Protein AF-A0A820GKC7-F1 (afdb_monomer)

Secondary structure (DSSP, 8-state):
--HHHHHHHHHHHHHHHH-TT--HHHHHHHHHHHHHHHH-TT--HHHHHTTS-HHHHHHHHHHHHHHHHHHHHHH----TT-S-----

Nearest PDB structures (foldseek):
  6c48-assembly1_A  TM=3.109E-01  e=8.220E+00  Homo sapiens
  8x2q-assembly1_A  TM=3.654E-01  e=9.938E+00  Homo sapiens

Radius of gyration: 13.83 Å; Cα contacts (8 Å, |Δi|>4): 49; chains: 1; bounding box: 28×32×38 Å

Foldseek 3Di:
DDPVLVVLLVLLVVVVVVDPPDDPVQVVLNVVLVVCSVVDPDDDPVNSLVSGPPVSSVVSVVVVVVVLVVVCVVPVDPPPVPDPPPDD

Solvent-accessible surface area (backbone atoms only — not comparable to full-atom values): 5288 Å² total; per-residue (Å²): 103,50,71,67,53,52,53,50,51,53,51,52,52,50,48,61,74,73,45,86,81,65,49,74,66,50,54,49,26,51,50,50,35,52,53,50,52,73,71,35,64,81,64,54,64,70,68,47,52,68,54,38,49,72,71,58,46,50,52,52,50,51,52,50,48,51,53,50,52,51,49,25,70,76,67,71,51,81,64,86,85,68,70,79,91,79,84,132

Structure (mmCIF, N/CA/C/O backbone):
data_AF-A0A820GKC7-F1
#
_entry.id   AF-A0A820GKC7-F1
#
loop_
_atom_site.group_PDB
_atom_site.id
_atom_site.type_symbol
_atom_site.label_atom_id
_atom_site.label_alt_id
_atom_site.label_comp_id
_atom_site.label_asym_id
_atom_site.label_entity_id
_atom_site.label_seq_id
_atom_site.pdbx_PDB_ins_code
_atom_site.Cartn_x
_atom_site.Cartn_y
_atom_site.Cartn_z
_atom_site.occupancy
_atom_site.B_iso_or_equiv
_atom_site.auth_seq_id
_atom_site.auth_comp_id
_atom_site.auth_asym_id
_atom_site.auth_atom_id
_atom_site.pdbx_PDB_model_num
ATOM 1 N N . MET A 1 1 ? 8.762 -12.645 6.109 1.00 73.06 1 MET A N 1
ATOM 2 C CA . MET A 1 1 ? 7.977 -11.424 5.850 1.00 73.06 1 MET A CA 1
ATOM 3 C C . MET A 1 1 ? 7.418 -10.930 7.173 1.00 73.06 1 MET A C 1
ATOM 5 O O . MET A 1 1 ? 6.914 -11.754 7.930 1.00 73.06 1 MET A O 1
ATOM 9 N N . SER A 1 2 ? 7.579 -9.645 7.488 1.00 81.81 2 SER A N 1
ATOM 10 C CA . SER A 1 2 ? 7.075 -9.053 8.734 1.00 81.81 2 SER A CA 1
ATOM 11 C C . SER A 1 2 ? 5.584 -8.697 8.639 1.00 81.81 2 SER A C 1
ATOM 13 O O . SER A 1 2 ? 5.027 -8.595 7.545 1.00 81.81 2 SER A O 1
ATOM 15 N N . ILE A 1 3 ? 4.931 -8.488 9.790 1.00 81.62 3 ILE A N 1
ATOM 16 C CA . ILE A 1 3 ? 3.531 -8.023 9.854 1.00 81.62 3 ILE A CA 1
ATOM 17 C C . ILE A 1 3 ? 3.380 -6.666 9.153 1.00 81.62 3 ILE A C 1
ATOM 19 O O . ILE A 1 3 ? 2.426 -6.464 8.409 1.00 81.62 3 ILE A O 1
ATOM 23 N N . GLU A 1 4 ? 4.349 -5.767 9.332 1.00 80.00 4 GLU A N 1
ATOM 24 C CA . GLU A 1 4 ? 4.355 -4.442 8.700 1.00 80.00 4 GLU A CA 1
ATOM 25 C C . GLU A 1 4 ? 4.404 -4.533 7.170 1.00 80.00 4 GLU A C 1
ATOM 27 O O . GLU A 1 4 ? 3.659 -3.840 6.482 1.00 80.00 4 GLU A O 1
ATOM 32 N N . GLN A 1 5 ? 5.242 -5.424 6.627 1.00 80.12 5 GLN A N 1
ATOM 33 C CA . GLN A 1 5 ? 5.328 -5.660 5.183 1.00 80.12 5 GLN A CA 1
ATOM 34 C C . GLN A 1 5 ? 4.012 -6.219 4.627 1.00 80.12 5 GLN A C 1
ATOM 36 O O . GLN A 1 5 ? 3.547 -5.759 3.587 1.00 80.12 5 GLN A O 1
ATOM 41 N N . ASN A 1 6 ? 3.395 -7.172 5.333 1.00 84.62 6 ASN A N 1
ATOM 42 C CA . ASN A 1 6 ? 2.090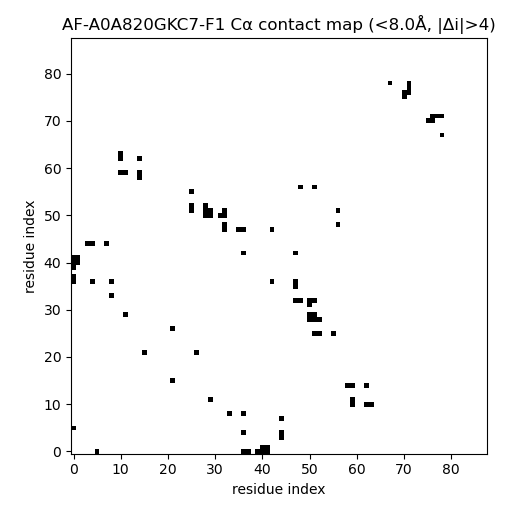 -7.724 4.960 1.00 84.62 6 ASN A CA 1
ATOM 43 C C . ASN A 1 6 ? 0.995 -6.650 4.947 1.00 84.62 6 ASN A C 1
ATOM 45 O O . ASN A 1 6 ? 0.210 -6.579 4.004 1.00 84.62 6 ASN A O 1
ATOM 49 N N . LEU A 1 7 ? 0.951 -5.799 5.976 1.00 82.94 7 LEU A N 1
ATOM 50 C CA . LEU A 1 7 ? -0.017 -4.707 6.051 1.00 82.94 7 LEU A CA 1
ATOM 51 C C . LEU A 1 7 ? 0.168 -3.723 4.892 1.00 82.94 7 LEU A C 1
ATOM 53 O O . LEU A 1 7 ? -0.805 -3.345 4.2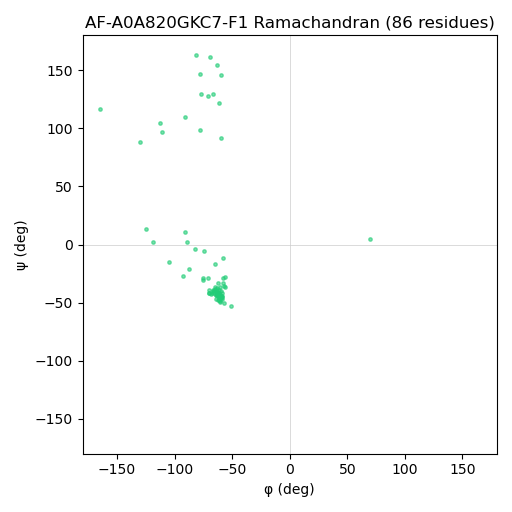45 1.00 82.94 7 LEU A O 1
ATOM 57 N N . LEU A 1 8 ? 1.415 -3.352 4.598 1.00 83.12 8 LEU A N 1
ATOM 58 C CA . LEU A 1 8 ? 1.728 -2.432 3.512 1.00 83.12 8 LEU A CA 1
ATOM 59 C C . LEU A 1 8 ? 1.340 -3.003 2.137 1.00 83.12 8 LEU A C 1
ATOM 61 O O . LEU A 1 8 ? 0.764 -2.284 1.324 1.00 83.12 8 LEU A O 1
ATOM 65 N N . ILE A 1 9 ? 1.606 -4.290 1.887 1.00 86.12 9 ILE A N 1
ATOM 66 C CA . ILE A 1 9 ? 1.176 -4.968 0.653 1.00 86.12 9 ILE A CA 1
ATOM 67 C C . ILE A 1 9 ? -0.350 -4.914 0.515 1.00 86.12 9 ILE A C 1
ATOM 69 O O . ILE A 1 9 ? -0.839 -4.510 -0.537 1.00 86.12 9 ILE A O 1
ATOM 73 N N . ASN A 1 10 ? -1.090 -5.234 1.581 1.00 86.75 10 ASN A N 1
ATOM 74 C CA . ASN A 1 10 ? -2.554 -5.204 1.566 1.00 86.75 10 ASN A CA 1
ATOM 75 C C . ASN A 1 10 ? -3.114 -3.802 1.280 1.00 86.75 10 ASN A C 1
ATOM 77 O O . ASN A 1 10 ? -4.094 -3.671 0.552 1.00 86.75 10 ASN A O 1
ATOM 81 N N . ILE A 1 11 ? -2.495 -2.752 1.827 1.00 83.88 11 ILE A N 1
ATOM 82 C CA . ILE A 1 11 ? -2.888 -1.362 1.558 1.00 83.88 11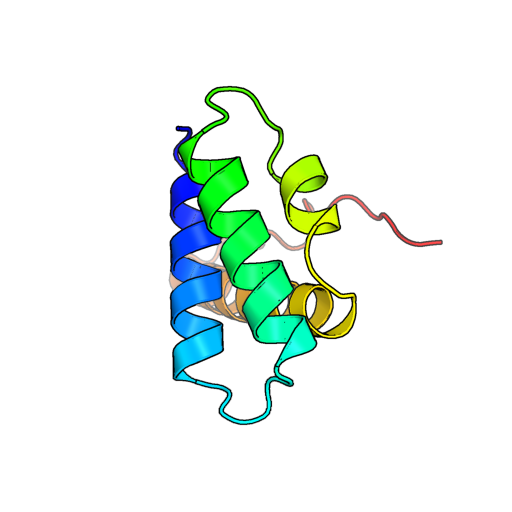 ILE A CA 1
ATOM 83 C C . ILE A 1 11 ? -2.673 -1.016 0.086 1.00 83.88 11 ILE A C 1
ATOM 85 O O . ILE A 1 11 ? -3.567 -0.477 -0.559 1.00 83.88 11 ILE A O 1
ATOM 89 N N . ILE A 1 12 ? -1.511 -1.365 -0.466 1.00 85.69 12 ILE A N 1
ATOM 90 C CA . ILE A 1 12 ? -1.205 -1.112 -1.878 1.00 85.69 12 ILE A CA 1
ATOM 91 C C . ILE A 1 12 ? -2.162 -1.888 -2.790 1.00 85.69 12 ILE A C 1
ATOM 93 O O . ILE A 1 12 ? -2.603 -1.348 -3.799 1.00 85.69 12 ILE A O 1
ATOM 97 N N . ASP A 1 13 ? -2.519 -3.125 -2.437 1.00 87.50 13 ASP A N 1
ATOM 98 C CA . ASP A 1 13 ? -3.537 -3.895 -3.158 1.00 87.50 13 ASP A CA 1
ATOM 99 C C . ASP A 1 13 ? -4.895 -3.191 -3.172 1.00 87.50 13 ASP A C 1
ATOM 101 O O . ASP A 1 13 ? -5.512 -3.082 -4.230 1.00 87.50 13 ASP A O 1
ATOM 105 N N . GLN A 1 14 ? -5.344 -2.664 -2.031 1.00 82.19 14 GLN A N 1
ATOM 106 C CA . GLN A 1 14 ? -6.595 -1.906 -1.960 1.00 82.19 14 GLN A CA 1
ATOM 107 C C . GLN A 1 14 ? -6.539 -0.626 -2.792 1.00 82.19 14 GLN A C 1
ATOM 109 O O . GLN A 1 14 ? -7.476 -0.346 -3.531 1.00 82.19 14 GLN A O 1
ATOM 114 N N . ILE A 1 15 ? -5.434 0.115 -2.732 1.00 80.94 15 ILE A N 1
ATOM 115 C CA . ILE A 1 15 ? -5.257 1.343 -3.511 1.00 80.94 15 ILE A CA 1
ATOM 116 C C . ILE A 1 15 ? -5.334 1.053 -5.015 1.00 80.94 15 ILE A C 1
ATOM 118 O O . ILE A 1 15 ? -6.045 1.748 -5.730 1.00 80.94 15 ILE A O 1
ATOM 122 N N . VAL A 1 16 ? -4.670 -0.004 -5.496 1.00 83.19 16 VAL A N 1
ATOM 123 C CA . VAL A 1 16 ? -4.727 -0.409 -6.915 1.00 83.19 16 VAL A CA 1
ATOM 124 C C . VAL A 1 16 ? -6.137 -0.791 -7.358 1.00 83.19 16 VAL A C 1
ATOM 126 O O . VAL A 1 16 ? -6.486 -0.579 -8.514 1.00 83.19 16 VAL A O 1
ATOM 129 N N . LEU A 1 17 ? -6.945 -1.364 -6.464 1.00 82.31 17 LEU A N 1
ATOM 130 C CA . LEU A 1 17 ? -8.339 -1.694 -6.764 1.00 82.31 17 LEU A CA 1
ATOM 131 C C . LEU A 1 17 ? -9.252 -0.462 -6.779 1.00 82.31 17 LEU A C 1
ATOM 133 O O . LEU A 1 17 ? -10.273 -0.486 -7.459 1.00 82.31 17 LEU A O 1
ATOM 137 N N . LEU A 1 18 ? -8.918 0.573 -6.006 1.00 76.38 18 LEU A N 1
ATOM 138 C CA . LEU A 1 18 ? -9.745 1.768 -5.835 1.00 76.38 18 LEU A CA 1
ATOM 139 C C . LEU A 1 18 ? -9.393 2.893 -6.815 1.00 76.38 18 LEU A C 1
ATOM 141 O O . LEU A 1 18 ? -10.266 3.699 -7.130 1.00 76.38 18 LEU A O 1
ATOM 145 N N . ASP A 1 19 ? -8.151 2.956 -7.299 1.00 74.44 19 ASP A N 1
ATOM 146 C CA . ASP A 1 19 ? -7.705 3.976 -8.247 1.00 74.44 19 ASP A CA 1
ATOM 147 C C . ASP A 1 19 ? -7.379 3.373 -9.620 1.00 74.44 19 ASP A C 1
ATOM 149 O O . ASP A 1 19 ? -6.335 2.759 -9.842 1.00 74.44 19 ASP A O 1
ATOM 153 N N . GLU A 1 20 ? -8.283 3.586 -10.576 1.00 70.38 20 GLU A N 1
ATOM 154 C CA . GLU A 1 20 ? -8.124 3.142 -11.965 1.00 70.38 20 GLU A CA 1
ATOM 155 C C . GLU A 1 20 ? -7.121 3.999 -12.766 1.00 70.38 20 GLU A C 1
ATOM 157 O O . GLU A 1 20 ? -6.808 3.670 -13.911 1.00 70.38 20 GLU A O 1
ATOM 162 N N . ASN A 1 21 ? -6.588 5.089 -12.197 1.00 79.75 21 ASN A N 1
ATOM 163 C CA . ASN A 1 21 ? -5.756 6.056 -12.923 1.00 79.75 21 ASN A CA 1
ATOM 164 C C . ASN A 1 21 ? -4.251 5.753 -12.894 1.00 79.75 21 ASN A C 1
ATOM 166 O O . ASN A 1 21 ? -3.446 6.594 -13.307 1.00 79.75 21 ASN A O 1
ATOM 170 N N . PHE A 1 22 ? -3.835 4.575 -12.430 1.00 83.19 22 PHE A N 1
ATOM 171 C CA . PHE A 1 22 ? -2.420 4.219 -12.438 1.00 83.19 22 PHE A CA 1
ATOM 172 C C . PHE A 1 22 ? -1.873 4.052 -13.853 1.00 83.19 22 PHE A C 1
ATOM 174 O O . PHE A 1 22 ? -2.393 3.293 -14.674 1.00 83.19 22 PHE A O 1
ATOM 181 N N . SER A 1 23 ? -0.747 4.712 -14.127 1.00 85.50 23 SER A N 1
ATOM 182 C CA . SER A 1 23 ? -0.021 4.495 -15.373 1.00 85.50 23 SER A CA 1
ATOM 183 C C . SER A 1 23 ? 0.606 3.097 -15.400 1.00 85.50 23 SER A C 1
ATOM 185 O O . SER A 1 23 ? 0.856 2.470 -14.367 1.00 85.50 23 SER A O 1
ATOM 187 N N . SER A 1 24 ? 0.966 2.609 -16.590 1.00 85.00 24 SER A N 1
ATOM 188 C CA . SER A 1 24 ? 1.700 1.341 -16.712 1.00 85.00 24 SER A CA 1
ATOM 189 C C . SER A 1 24 ? 3.029 1.343 -15.941 1.00 85.00 24 SER A C 1
ATOM 191 O O . SER A 1 24 ? 3.460 0.291 -15.468 1.00 85.00 24 SER A O 1
ATOM 193 N N . ASN A 1 25 ? 3.660 2.512 -15.779 1.00 85.88 25 ASN A N 1
ATOM 194 C CA . ASN A 1 25 ? 4.879 2.661 -14.984 1.00 85.88 25 ASN A CA 1
ATOM 195 C C . ASN A 1 25 ? 4.600 2.488 -13.486 1.00 85.88 25 ASN A C 1
ATOM 197 O O . ASN A 1 25 ? 5.358 1.784 -12.816 1.00 85.88 25 ASN A O 1
ATOM 201 N N . ASP A 1 26 ? 3.500 3.052 -12.979 1.00 87.06 26 ASP A N 1
ATOM 202 C CA . ASP A 1 26 ? 3.086 2.883 -11.581 1.00 87.06 26 ASP A CA 1
ATOM 203 C C . ASP A 1 26 ? 2.796 1.412 -11.276 1.00 87.06 26 ASP A C 1
ATOM 205 O O . ASP A 1 26 ? 3.349 0.841 -10.335 1.00 87.06 26 ASP A O 1
ATOM 209 N N . LEU A 1 27 ? 2.022 0.754 -12.142 1.00 85.94 27 LEU A N 1
ATOM 210 C CA . LEU A 1 27 ? 1.699 -0.668 -12.009 1.00 85.94 27 LEU A CA 1
ATOM 211 C C . LEU A 1 27 ? 2.953 -1.557 -12.043 1.00 85.94 27 LEU A C 1
ATOM 213 O O . LEU A 1 27 ? 3.038 -2.551 -11.315 1.00 85.94 27 LEU A O 1
ATOM 217 N N . ASN A 1 28 ? 3.954 -1.211 -12.860 1.00 89.19 28 ASN A N 1
ATOM 218 C CA . ASN A 1 28 ? 5.212 -1.954 -12.911 1.00 89.19 28 ASN A CA 1
ATOM 219 C C . ASN A 1 28 ? 6.060 -1.767 -11.641 1.00 89.19 28 ASN A C 1
ATOM 221 O O . ASN A 1 28 ? 6.649 -2.729 -11.136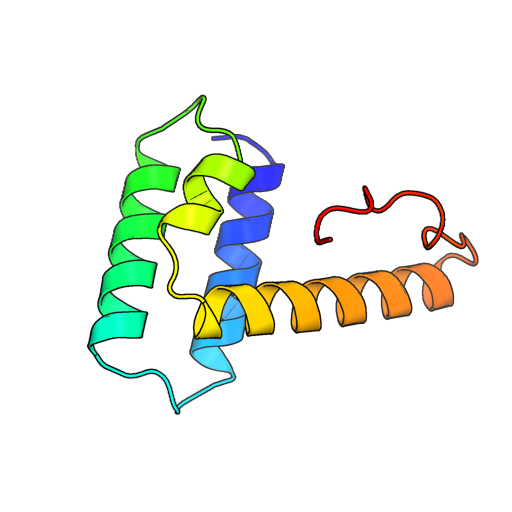 1.00 89.19 28 ASN A O 1
ATOM 225 N N . ALA A 1 29 ? 6.095 -0.554 -11.092 1.00 86.69 29 ALA A N 1
ATOM 226 C CA . ALA A 1 29 ? 6.777 -0.282 -9.834 1.00 86.69 29 ALA A CA 1
ATOM 227 C C . ALA A 1 29 ? 6.087 -0.986 -8.654 1.00 86.69 29 ALA A C 1
ATOM 229 O O . ALA A 1 29 ? 6.761 -1.594 -7.826 1.00 86.69 29 ALA A O 1
ATOM 230 N N . ILE A 1 30 ? 4.751 -1.032 -8.636 1.00 88.25 30 ILE A N 1
ATOM 231 C CA . ILE A 1 30 ? 3.966 -1.792 -7.651 1.00 88.25 30 ILE A CA 1
ATOM 232 C C . ILE A 1 30 ? 4.254 -3.297 -7.748 1.00 88.25 30 ILE A C 1
ATOM 234 O O . ILE A 1 30 ? 4.427 -3.973 -6.731 1.00 88.25 30 ILE A O 1
ATOM 238 N N . ARG A 1 31 ? 4.365 -3.849 -8.963 1.00 88.44 31 ARG A N 1
ATOM 239 C CA . ARG A 1 31 ? 4.756 -5.256 -9.157 1.00 88.44 31 ARG A CA 1
ATOM 240 C C . ARG A 1 31 ? 6.166 -5.533 -8.628 1.00 88.44 31 ARG A C 1
ATOM 242 O O . ARG A 1 31 ? 6.384 -6.554 -7.971 1.00 88.44 31 ARG A O 1
ATOM 249 N N . THR A 1 32 ? 7.106 -4.628 -8.901 1.00 88.19 32 THR A N 1
ATOM 250 C CA . THR A 1 32 ? 8.485 -4.710 -8.394 1.00 88.19 32 THR A CA 1
ATOM 251 C C . THR A 1 32 ? 8.491 -4.681 -6.871 1.00 88.19 32 THR A C 1
ATOM 253 O O . THR A 1 32 ? 9.044 -5.584 -6.252 1.00 88.19 32 THR A O 1
ATOM 256 N N . PHE A 1 33 ? 7.777 -3.726 -6.270 1.00 88.88 33 PHE A N 1
ATOM 257 C CA . PHE A 1 33 ? 7.591 -3.621 -4.827 1.00 88.88 33 PHE A CA 1
ATOM 258 C C . PHE A 1 33 ? 7.116 -4.946 -4.215 1.00 88.88 33 PHE A C 1
ATOM 260 O O . PHE A 1 33 ? 7.762 -5.464 -3.305 1.00 88.88 33 PHE A O 1
ATOM 267 N N . LYS A 1 34 ? 6.035 -5.539 -4.744 1.00 86.69 34 LYS A N 1
ATOM 268 C CA . LYS A 1 34 ? 5.471 -6.800 -4.227 1.00 86.69 34 LYS A CA 1
ATOM 269 C C . LYS A 1 34 ? 6.466 -7.951 -4.319 1.00 86.69 34 LYS A C 1
ATOM 271 O O . LYS A 1 34 ? 6.605 -8.726 -3.377 1.00 86.69 34 LYS A O 1
ATOM 276 N N . SER A 1 35 ? 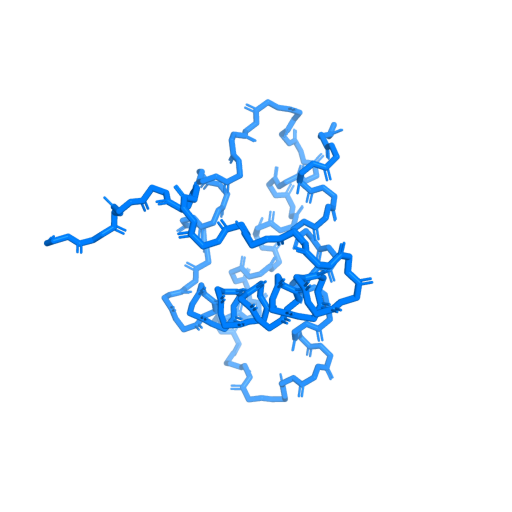7.189 -8.037 -5.432 1.00 87.75 35 SER A N 1
ATOM 277 C CA . SER A 1 35 ? 8.199 -9.077 -5.654 1.00 87.75 35 SER A CA 1
ATOM 278 C C . SER A 1 35 ? 9.377 -8.934 -4.684 1.00 87.75 35 SER A C 1
ATOM 280 O O . SER A 1 35 ? 9.833 -9.924 -4.106 1.00 87.75 35 SER A O 1
ATOM 282 N N . THR A 1 36 ? 9.839 -7.703 -4.442 1.00 86.44 36 THR A N 1
ATOM 283 C CA . THR A 1 36 ? 10.911 -7.412 -3.482 1.00 86.44 36 THR A CA 1
ATOM 284 C C . THR A 1 36 ? 10.463 -7.660 -2.043 1.00 86.44 36 THR A C 1
ATOM 286 O O . THR A 1 36 ? 11.200 -8.284 -1.281 1.00 86.44 36 THR A O 1
ATOM 289 N N . ALA A 1 37 ? 9.246 -7.251 -1.675 1.00 83.38 37 ALA A N 1
ATOM 290 C CA . ALA A 1 37 ? 8.672 -7.509 -0.356 1.00 83.38 37 ALA A CA 1
ATOM 291 C C . ALA A 1 37 ? 8.496 -9.017 -0.094 1.00 83.38 37 ALA A C 1
ATOM 293 O O . ALA A 1 37 ? 8.833 -9.492 0.990 1.00 83.38 37 ALA A O 1
ATOM 294 N N . ALA A 1 38 ? 8.059 -9.784 -1.101 1.00 81.75 38 ALA A N 1
ATOM 295 C CA . ALA A 1 38 ? 7.956 -11.245 -1.046 1.00 81.75 38 ALA A CA 1
ATOM 296 C C . ALA A 1 38 ? 9.308 -11.944 -0.863 1.00 81.75 38 ALA A C 1
ATOM 298 O O . ALA A 1 38 ? 9.401 -12.935 -0.140 1.00 81.75 38 ALA A O 1
ATOM 299 N N . SER A 1 39 ? 10.355 -11.412 -1.491 1.00 81.38 39 SER A N 1
ATOM 300 C CA . SER A 1 39 ? 11.685 -12.029 -1.503 1.00 81.38 39 SER A CA 1
ATOM 301 C C . SER A 1 39 ? 12.554 -11.618 -0.314 1.00 81.38 39 SER A C 1
ATOM 303 O O . SER A 1 39 ? 13.515 -12.310 0.018 1.00 81.38 39 SER A O 1
ATOM 305 N N . SER A 1 40 ? 12.249 -10.491 0.335 1.00 71.31 40 SER A N 1
ATOM 306 C CA . SER A 1 40 ? 13.106 -9.916 1.365 1.00 71.31 40 SER A CA 1
ATOM 307 C C . SER A 1 40 ? 12.497 -10.000 2.761 1.00 71.31 40 SER A C 1
ATOM 309 O O . SER A 1 40 ? 11.805 -9.092 3.225 1.00 71.31 40 SER A O 1
ATOM 311 N N . SER A 1 41 ? 12.903 -11.025 3.506 1.00 64.94 41 SER A N 1
ATOM 312 C CA . SER A 1 41 ? 12.544 -11.223 4.916 1.00 64.94 41 SER A CA 1
ATOM 313 C C . SER A 1 41 ? 12.906 -10.045 5.832 1.00 64.94 41 SER A C 1
ATOM 315 O O . SER A 1 41 ? 12.214 -9.846 6.825 1.00 64.94 41 SER A O 1
ATOM 317 N N . ASN A 1 42 ? 13.947 -9.269 5.487 1.00 61.88 42 ASN A N 1
ATOM 318 C CA . ASN A 1 42 ? 14.571 -8.266 6.365 1.00 61.88 42 ASN A CA 1
ATOM 319 C C . ASN A 1 42 ? 14.629 -6.842 5.773 1.00 61.88 42 ASN A C 1
ATOM 321 O O . ASN A 1 42 ? 15.360 -5.998 6.287 1.00 61.88 42 ASN A O 1
ATOM 325 N N . SER A 1 43 ? 13.901 -6.551 4.688 1.00 72.38 43 SER A N 1
ATOM 326 C CA . SER A 1 43 ? 13.887 -5.177 4.155 1.00 72.38 43 SER A CA 1
ATOM 327 C C . SER A 1 43 ? 12.987 -4.310 5.020 1.00 72.38 43 SER A C 1
ATOM 329 O O . SER A 1 43 ? 11.833 -4.672 5.254 1.00 72.38 43 SER A O 1
ATOM 331 N N . SER A 1 44 ? 13.487 -3.158 5.467 1.00 79.56 44 SER A N 1
ATOM 332 C CA . SER A 1 44 ? 12.632 -2.180 6.139 1.00 79.56 44 SER A CA 1
ATOM 333 C C . SER A 1 44 ? 11.502 -1.739 5.202 1.00 79.56 44 SER A C 1
ATOM 335 O O . SER A 1 44 ? 11.693 -1.637 3.986 1.00 79.56 44 SER A O 1
ATOM 337 N N . THR A 1 45 ? 10.324 -1.466 5.757 1.00 75.19 45 THR A N 1
ATOM 338 C CA . THR A 1 45 ? 9.186 -0.916 5.004 1.00 75.19 45 THR A CA 1
ATOM 339 C C . THR A 1 45 ? 9.553 0.395 4.310 1.00 75.19 45 THR A C 1
ATOM 341 O O . THR A 1 45 ? 9.188 0.582 3.155 1.00 75.19 45 THR A O 1
ATOM 344 N N . ASN A 1 46 ? 10.378 1.238 4.941 1.00 76.31 46 ASN A N 1
ATOM 345 C CA . ASN A 1 46 ? 10.904 2.466 4.337 1.00 76.31 46 ASN A CA 1
ATOM 346 C C . ASN A 1 46 ? 11.720 2.206 3.066 1.00 76.31 46 ASN A C 1
ATOM 348 O O . ASN A 1 46 ? 11.540 2.898 2.070 1.00 76.31 46 ASN A O 1
ATOM 352 N N . SER A 1 47 ? 12.595 1.197 3.071 1.00 81.81 47 SER A N 1
ATOM 353 C CA . SER A 1 47 ? 13.365 0.822 1.878 1.00 81.81 47 SER A CA 1
ATOM 354 C C . SER A 1 47 ? 12.461 0.308 0.757 1.00 81.81 47 SER A C 1
ATOM 356 O O . SER A 1 47 ? 12.713 0.585 -0.411 1.00 81.81 47 SER A O 1
ATOM 358 N N . LEU A 1 48 ? 11.397 -0.420 1.105 1.00 82.75 48 LEU A N 1
ATOM 359 C CA . LEU A 1 48 ? 10.432 -0.919 0.129 1.00 82.75 48 LEU A CA 1
ATOM 360 C C . LEU A 1 48 ? 9.594 0.222 -0.466 1.00 82.75 48 LEU A C 1
ATOM 362 O O . LEU A 1 48 ? 9.409 0.262 -1.677 1.00 82.75 48 LEU A O 1
ATOM 366 N N . LEU A 1 49 ? 9.146 1.182 0.347 1.00 81.00 49 LEU A N 1
ATOM 367 C CA . LEU A 1 49 ? 8.375 2.343 -0.114 1.00 81.00 49 LEU A CA 1
ATOM 368 C C . LEU A 1 49 ? 9.118 3.171 -1.171 1.00 81.00 49 LEU A C 1
ATOM 370 O O . LEU A 1 49 ? 8.483 3.678 -2.090 1.00 81.00 49 LEU A O 1
ATOM 374 N N . GLN A 1 50 ? 10.452 3.248 -1.104 1.00 83.62 50 GLN A N 1
ATOM 375 C CA . GLN A 1 50 ? 11.264 3.962 -2.101 1.00 83.62 50 GLN A CA 1
ATOM 376 C C . GLN A 1 50 ? 11.223 3.343 -3.508 1.00 83.62 50 GLN A C 1
ATOM 378 O O . GLN A 1 50 ? 11.582 4.011 -4.473 1.00 83.62 50 GLN A O 1
ATOM 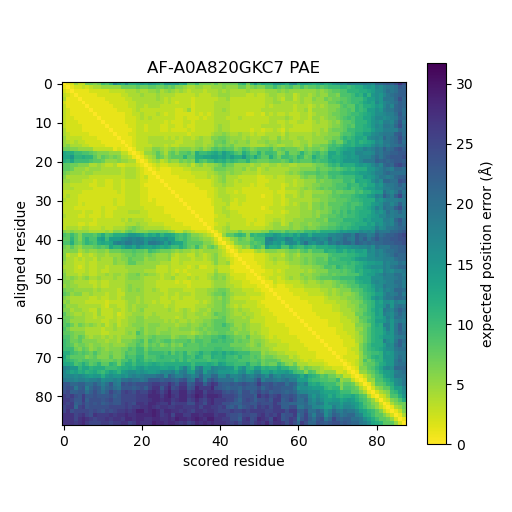383 N N . ILE A 1 51 ? 10.783 2.087 -3.644 1.00 86.06 51 ILE A N 1
ATOM 384 C CA . ILE A 1 51 ? 10.581 1.432 -4.948 1.00 86.06 51 ILE A CA 1
ATOM 385 C C . ILE A 1 51 ? 9.371 2.035 -5.671 1.00 86.06 51 ILE A C 1
ATOM 387 O O . ILE A 1 51 ? 9.305 2.023 -6.901 1.00 86.06 51 ILE A O 1
ATOM 391 N N . LEU A 1 52 ? 8.396 2.541 -4.913 1.00 85.38 52 LEU A N 1
ATOM 392 C CA . LEU A 1 52 ? 7.169 3.090 -5.464 1.00 85.38 52 LEU A CA 1
ATOM 393 C C . LEU A 1 52 ? 7.410 4.499 -6.031 1.00 85.38 52 LEU A C 1
ATOM 395 O O . LEU A 1 52 ? 8.197 5.261 -5.470 1.00 85.38 52 LEU A O 1
ATOM 399 N N . PRO A 1 53 ? 6.710 4.900 -7.101 1.00 85.50 53 PRO A N 1
ATOM 400 C CA . PRO A 1 53 ? 6.720 6.274 -7.581 1.00 85.50 53 PRO A CA 1
ATOM 401 C C . PRO A 1 53 ? 6.129 7.219 -6.534 1.00 85.50 53 PRO A C 1
ATOM 403 O O . PRO A 1 53 ? 5.283 6.825 -5.731 1.00 85.50 53 PRO A O 1
ATOM 406 N N . VAL A 1 54 ? 6.529 8.491 -6.576 1.00 84.19 54 VAL A N 1
ATOM 407 C CA . VAL A 1 54 ? 6.078 9.515 -5.614 1.00 84.19 54 VAL A CA 1
ATOM 408 C C . VAL A 1 54 ? 4.548 9.651 -5.582 1.00 84.19 54 VAL A C 1
ATOM 410 O O . VAL A 1 54 ? 3.977 9.844 -4.512 1.00 84.19 54 VAL A O 1
ATOM 413 N N . SER A 1 55 ? 3.875 9.504 -6.727 1.00 79.44 55 SER A N 1
ATOM 414 C CA . SER A 1 55 ? 2.407 9.480 -6.841 1.00 79.44 55 SER A CA 1
ATOM 415 C C . SER A 1 55 ? 1.782 8.377 -5.982 1.00 79.44 55 SER A C 1
ATOM 417 O O . SER A 1 55 ? 0.897 8.651 -5.173 1.00 79.44 55 SER A O 1
ATOM 419 N N . VAL A 1 56 ? 2.292 7.151 -6.110 1.00 80.62 56 VAL A N 1
ATOM 420 C CA . VAL A 1 56 ? 1.825 5.983 -5.354 1.00 80.62 56 VAL A CA 1
ATOM 421 C C . VAL A 1 56 ? 2.166 6.129 -3.871 1.00 80.62 56 VAL A C 1
ATOM 423 O O . VAL A 1 56 ? 1.324 5.863 -3.021 1.00 80.62 56 VAL A O 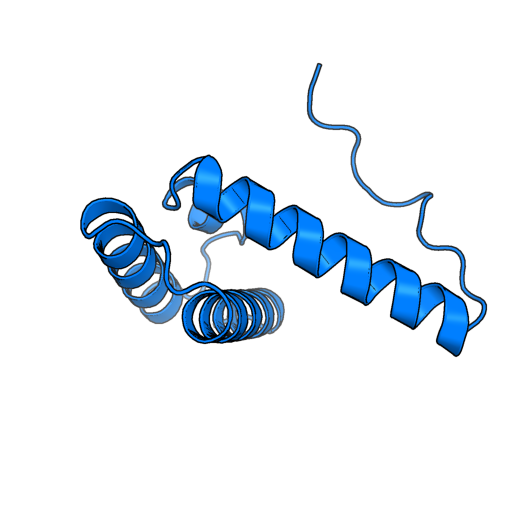1
ATOM 426 N N . GLN A 1 57 ? 3.371 6.606 -3.540 1.00 83.56 57 GLN A N 1
ATOM 427 C CA . GLN A 1 57 ? 3.755 6.873 -2.148 1.00 83.56 57 GLN A CA 1
ATOM 428 C C . GLN A 1 57 ? 2.811 7.884 -1.485 1.00 83.56 57 GLN A C 1
ATOM 430 O O . GLN A 1 57 ? 2.411 7.688 -0.338 1.00 83.56 57 GLN A O 1
ATOM 435 N N . ARG A 1 58 ? 2.425 8.949 -2.204 1.00 83.25 58 ARG A N 1
ATOM 436 C CA . ARG A 1 58 ? 1.489 9.956 -1.694 1.00 83.25 58 ARG A CA 1
ATOM 437 C C . ARG A 1 58 ? 0.129 9.339 -1.375 1.00 83.25 58 ARG A C 1
ATOM 439 O O . ARG A 1 58 ? -0.369 9.547 -0.277 1.00 83.25 58 ARG A O 1
ATOM 446 N N . GLN A 1 59 ? -0.425 8.545 -2.288 1.00 8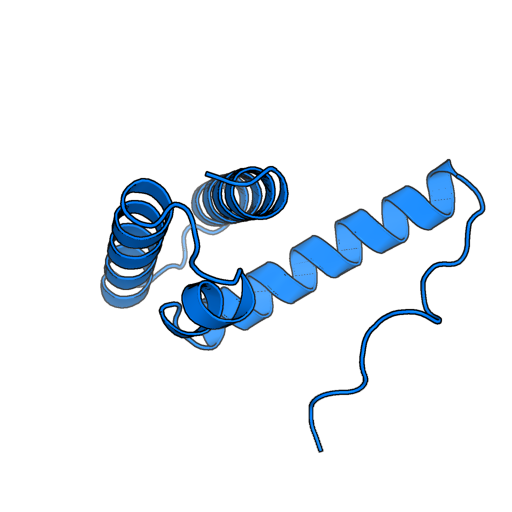0.69 59 GLN A N 1
ATOM 447 C CA . GLN A 1 59 ? -1.714 7.882 -2.074 1.00 80.69 59 GLN A CA 1
ATOM 448 C C . GLN A 1 59 ? -1.670 6.858 -0.937 1.00 80.69 59 GLN A C 1
ATOM 450 O O . GLN A 1 59 ? -2.596 6.787 -0.136 1.00 80.69 59 GLN A O 1
ATOM 455 N N . VAL A 1 60 ? -0.571 6.105 -0.809 1.00 80.19 60 VAL A N 1
ATOM 456 C CA . VAL A 1 60 ? -0.354 5.204 0.334 1.00 80.19 60 VAL A CA 1
ATOM 457 C C . VAL A 1 60 ? -0.364 5.980 1.649 1.00 80.19 60 VAL A C 1
ATOM 459 O O . VAL A 1 60 ? -1.019 5.552 2.596 1.00 80.19 60 VAL A O 1
ATOM 462 N N . ASN A 1 61 ? 0.306 7.133 1.708 1.00 80.81 61 ASN A N 1
ATOM 463 C CA . ASN A 1 61 ? 0.306 7.984 2.898 1.00 80.81 61 ASN A CA 1
ATOM 464 C C . ASN A 1 61 ? -1.071 8.594 3.194 1.00 80.81 61 ASN A C 1
ATOM 466 O O . ASN A 1 61 ? -1.457 8.660 4.357 1.00 80.81 61 ASN A O 1
ATOM 470 N N . GLU A 1 62 ? -1.812 9.032 2.174 1.00 82.62 62 GLU A N 1
ATOM 471 C CA . GLU A 1 62 ? -3.181 9.543 2.326 1.00 82.62 62 GLU A CA 1
ATOM 472 C C . GLU A 1 62 ? -4.098 8.461 2.910 1.00 82.62 62 GLU A C 1
ATOM 474 O O . GLU A 1 62 ? -4.726 8.681 3.944 1.00 82.62 62 GLU A O 1
ATOM 479 N N . TYR A 1 63 ? -4.074 7.255 2.341 1.00 80.06 63 TYR A N 1
ATOM 480 C CA . TYR A 1 63 ? -4.890 6.137 2.812 1.00 80.06 63 TYR A CA 1
ATOM 481 C C . TYR A 1 63 ? -4.497 5.669 4.222 1.00 80.06 63 TYR A C 1
ATOM 483 O O . TYR A 1 63 ? -5.352 5.388 5.062 1.00 80.06 63 TYR A O 1
ATOM 491 N N . LEU A 1 64 ? -3.195 5.626 4.526 1.00 78.62 64 LEU A N 1
ATOM 492 C CA . LEU A 1 64 ? -2.706 5.343 5.877 1.00 78.62 64 LEU A CA 1
ATOM 493 C C . LEU A 1 64 ? -3.196 6.383 6.885 1.00 78.62 64 LEU A C 1
ATOM 495 O O . LEU A 1 64 ? -3.622 6.012 7.977 1.00 78.62 64 LEU A O 1
ATOM 499 N N . ASN A 1 65 ? -3.159 7.667 6.525 1.00 82.44 65 ASN A N 1
ATOM 500 C CA . ASN A 1 65 ? -3.664 8.733 7.382 1.00 82.44 65 ASN A CA 1
ATOM 501 C C . ASN A 1 65 ? -5.169 8.588 7.622 1.00 82.44 65 ASN A C 1
ATOM 503 O O . ASN A 1 65 ? -5.591 8.693 8.769 1.00 82.44 65 ASN A O 1
ATOM 507 N N . GLU A 1 66 ? -5.965 8.279 6.595 1.00 81.25 66 GLU A N 1
ATOM 508 C CA . GLU A 1 66 ? -7.404 8.030 6.752 1.00 81.25 66 GLU A CA 1
ATOM 509 C C . GLU A 1 66 ? -7.688 6.853 7.694 1.00 81.25 66 GLU A C 1
ATOM 511 O O . GLU A 1 66 ? -8.513 6.971 8.602 1.00 81.25 66 GLU A O 1
ATOM 516 N N . ILE A 1 67 ? -6.966 5.736 7.543 1.00 77.69 67 ILE A N 1
ATOM 517 C CA . ILE A 1 67 ? -7.079 4.587 8.453 1.00 77.69 67 ILE A CA 1
ATOM 518 C C . ILE A 1 67 ? -6.720 4.998 9.883 1.00 77.69 67 ILE A C 1
ATOM 520 O O . ILE A 1 67 ? -7.433 4.646 10.824 1.00 77.69 67 ILE A O 1
ATOM 524 N N . ILE A 1 68 ? -5.623 5.737 10.066 1.00 78.25 68 ILE A N 1
ATOM 525 C CA . ILE A 1 68 ? -5.194 6.213 11.385 1.00 78.25 68 ILE A CA 1
ATOM 526 C C . ILE A 1 68 ? -6.263 7.122 11.994 1.00 78.25 68 ILE A C 1
ATOM 528 O O . ILE A 1 68 ? -6.604 6.946 13.161 1.00 78.25 68 ILE A O 1
ATOM 532 N N . GLU A 1 69 ? -6.829 8.058 11.232 1.00 76.00 69 GLU A N 1
ATOM 533 C CA . GLU A 1 69 ? -7.891 8.941 11.717 1.00 76.00 69 GLU A CA 1
ATOM 534 C C . GLU A 1 69 ? -9.143 8.159 12.121 1.00 76.00 69 GLU A C 1
ATOM 536 O O . GLU A 1 69 ? -9.694 8.403 13.197 1.00 76.00 69 GLU A O 1
ATOM 541 N N . GLN A 1 70 ? -9.551 7.161 11.334 1.00 76.94 70 GLN A N 1
ATOM 542 C CA . GLN A 1 70 ? -10.657 6.278 11.706 1.00 76.94 70 GLN A CA 1
ATOM 543 C C . GLN A 1 70 ? -10.351 5.470 12.972 1.00 76.94 70 GLN A C 1
ATOM 545 O O . GLN A 1 70 ? -11.197 5.375 13.860 1.00 76.94 70 GLN A O 1
ATOM 550 N N . LEU A 1 71 ? -9.135 4.938 13.117 1.00 72.06 71 LEU A N 1
ATOM 551 C CA . LEU A 1 71 ? -8.718 4.220 14.324 1.00 72.06 71 LEU A CA 1
ATOM 552 C C . LEU A 1 71 ? -8.717 5.126 15.559 1.00 72.06 71 LEU A C 1
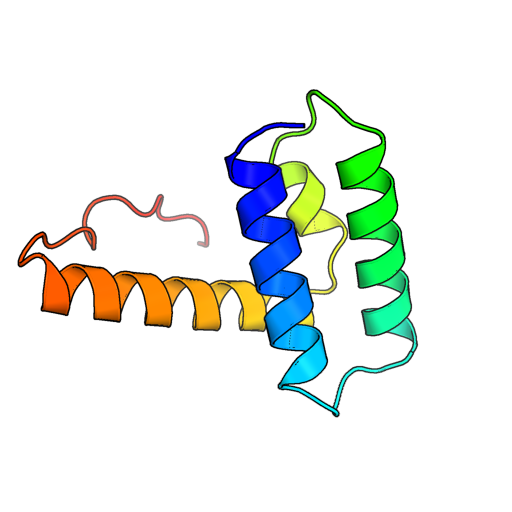ATOM 554 O O . LEU A 1 71 ? -9.184 4.705 16.617 1.00 72.06 71 LEU A O 1
ATOM 558 N N . VAL A 1 72 ? -8.240 6.368 15.437 1.00 74.62 72 VAL A N 1
ATOM 559 C CA . VAL A 1 72 ? -8.284 7.376 16.510 1.00 74.62 72 VAL A CA 1
ATOM 560 C C . VAL A 1 72 ? -9.732 7.643 16.922 1.00 74.62 72 VAL A C 1
ATOM 562 O O . VAL A 1 72 ? -10.033 7.647 18.114 1.00 74.62 72 VAL A O 1
ATOM 565 N N . LEU A 1 73 ? -10.640 7.812 15.955 1.00 76.94 73 LEU A N 1
ATOM 566 C CA . LEU A 1 73 ? -12.068 8.014 16.218 1.00 76.94 73 LEU A CA 1
ATOM 567 C C . LEU A 1 73 ? -12.707 6.801 16.909 1.00 76.94 73 LEU A C 1
ATOM 569 O O . LEU A 1 73 ? -13.477 6.970 17.852 1.00 76.94 73 LEU A O 1
ATOM 573 N N . CYS A 1 74 ? -12.374 5.582 16.480 1.00 73.81 74 CYS A N 1
ATOM 574 C CA . CYS A 1 74 ? -12.939 4.353 17.038 1.00 73.81 74 CYS A CA 1
ATOM 575 C C . CYS A 1 74 ? -12.374 3.984 18.418 1.00 73.81 74 CYS A C 1
ATOM 577 O O . CYS A 1 74 ? -13.074 3.356 19.210 1.00 73.81 74 CYS A O 1
ATOM 579 N N . THR A 1 75 ? -11.119 4.334 18.711 1.00 75.31 75 THR A N 1
ATOM 580 C CA . THR A 1 75 ? -10.428 3.932 19.953 1.00 75.31 75 THR A CA 1
ATOM 581 C C . THR A 1 75 ? -10.293 5.059 20.975 1.00 75.31 75 THR A C 1
ATOM 583 O O . THR A 1 75 ? -9.973 4.797 22.133 1.00 75.31 75 THR A O 1
ATOM 586 N N . GLY A 1 76 ? -10.506 6.315 20.571 1.00 63.78 76 GLY A N 1
ATOM 587 C CA . GLY A 1 76 ? -10.247 7.497 21.394 1.00 63.78 76 GLY A CA 1
ATOM 588 C C . GLY A 1 76 ? -8.758 7.773 21.649 1.00 63.78 76 GLY A C 1
ATOM 589 O O . GLY A 1 76 ? -8.429 8.693 22.398 1.00 63.78 76 GLY A O 1
ATOM 590 N N . VAL A 1 77 ? -7.843 7.002 21.049 1.00 62.09 77 VAL A N 1
ATOM 591 C CA . VAL A 1 77 ? -6.393 7.154 21.227 1.00 62.09 77 VAL A CA 1
ATOM 592 C C . VAL A 1 77 ? -5.857 8.106 20.164 1.00 62.09 77 VAL A C 1
ATOM 594 O O . VAL A 1 77 ? -5.797 7.757 18.993 1.00 62.09 77 VAL A O 1
ATOM 597 N N . ASN A 1 78 ? -5.447 9.313 20.559 1.00 56.56 78 ASN A N 1
ATOM 598 C CA . ASN A 1 78 ? -4.865 10.300 19.646 1.00 56.56 78 ASN A CA 1
ATOM 599 C C . ASN A 1 78 ? -3.391 9.969 19.335 1.00 56.56 78 ASN A C 1
ATOM 601 O O . ASN A 1 78 ? -2.492 10.295 20.109 1.00 56.56 78 ASN A O 1
ATOM 605 N N . THR A 1 79 ? -3.137 9.330 18.193 1.00 55.81 79 THR A N 1
ATOM 606 C CA . THR A 1 79 ? -1.797 8.918 17.736 1.00 55.81 79 THR A CA 1
ATOM 607 C C . THR A 1 79 ? -1.059 9.982 16.912 1.00 55.81 79 THR A C 1
ATOM 609 O O . THR A 1 79 ? 0.090 9.751 16.531 1.00 55.81 79 THR A O 1
ATOM 612 N N . LYS A 1 80 ? -1.633 11.185 16.696 1.00 53.78 80 LYS A N 1
ATOM 613 C CA . LYS A 1 80 ? -0.984 12.283 15.932 1.00 53.78 80 LYS A CA 1
ATOM 614 C C . LYS A 1 80 ? 0.372 12.730 16.506 1.00 53.78 80 LYS A C 1
ATOM 616 O O . LYS A 1 80 ? 1.114 13.429 15.829 1.00 53.78 80 LYS A O 1
ATOM 621 N N . SER A 1 81 ? 0.732 12.301 17.717 1.00 48.84 81 SER A N 1
ATOM 622 C CA . SER A 1 81 ? 2.026 12.589 18.349 1.00 48.84 81 SER A CA 1
ATOM 623 C C . SER A 1 81 ? 3.186 11.665 17.926 1.00 48.84 81 SER A C 1
ATOM 625 O O . SER A 1 81 ? 4.297 11.874 18.412 1.00 48.84 81 SER A O 1
ATOM 627 N N . GLN A 1 82 ? 2.971 10.635 17.095 1.00 47.28 82 GLN A N 1
ATOM 628 C CA . GLN A 1 82 ? 3.993 9.602 16.837 1.00 47.28 82 GLN A CA 1
ATOM 629 C C . GLN A 1 82 ? 4.476 9.472 15.386 1.00 47.28 82 GLN A C 1
ATOM 631 O O . GLN A 1 82 ? 5.342 8.634 15.131 1.00 47.28 82 GLN A O 1
ATOM 636 N N . LEU A 1 83 ? 4.003 10.292 14.439 1.00 48.34 83 LEU A N 1
ATOM 637 C CA . LEU A 1 83 ? 4.665 10.330 13.132 1.00 48.34 83 LEU A CA 1
ATOM 638 C C . LEU A 1 83 ? 6.034 11.019 13.270 1.00 48.34 83 LEU A C 1
ATOM 640 O O . LEU A 1 83 ? 6.095 12.140 13.784 1.00 48.34 83 LEU A O 1
ATOM 644 N N . PRO A 1 84 ? 7.138 10.401 12.809 1.00 41.25 84 PRO A N 1
ATOM 645 C CA . PRO A 1 84 ? 8.386 11.124 12.656 1.00 41.25 84 PRO A CA 1
ATOM 646 C C . PRO A 1 84 ? 8.157 12.247 11.641 1.00 41.25 84 PRO A C 1
ATOM 648 O O . PRO A 1 84 ? 7.767 12.005 10.499 1.00 41.25 84 PRO A O 1
ATOM 651 N N . ASN A 1 85 ? 8.395 13.487 12.071 1.00 44.16 85 ASN A N 1
ATOM 652 C CA . ASN A 1 85 ? 8.550 14.625 11.175 1.00 44.16 85 ASN A CA 1
ATOM 653 C C . ASN A 1 85 ? 9.733 14.341 10.243 1.00 44.16 85 ASN A C 1
ATOM 655 O O . ASN A 1 85 ? 10.879 14.651 10.556 1.00 44.16 85 ASN A O 1
ATOM 659 N N . THR A 1 86 ? 9.462 13.756 9.090 1.00 48.00 86 THR A N 1
ATOM 660 C CA . THR A 1 86 ? 10.402 13.707 7.977 1.00 48.00 86 THR A CA 1
ATOM 661 C C . THR A 1 86 ? 9.655 14.170 6.752 1.00 48.00 86 THR A C 1
ATOM 663 O O . THR A 1 86 ? 9.010 13.363 6.098 1.00 48.00 86 THR A O 1
ATOM 666 N N . ILE A 1 87 ? 9.674 15.483 6.526 1.00 40.62 87 ILE A N 1
ATOM 667 C CA . ILE A 1 87 ? 10.203 16.142 5.324 1.00 40.62 87 ILE A CA 1
ATOM 668 C C . ILE A 1 87 ? 10.345 17.628 5.698 1.00 40.62 87 ILE A C 1
ATOM 670 O O . ILE A 1 87 ? 9.359 18.290 6.018 1.00 40.62 87 ILE A O 1
ATOM 674 N N . SER A 1 88 ? 11.585 18.115 5.695 1.00 35.59 88 SER A N 1
ATOM 675 C CA . SER A 1 88 ? 11.934 19.534 5.608 1.00 35.59 88 SER A CA 1
ATOM 676 C C . SER A 1 88 ? 12.734 19.750 4.336 1.00 35.59 88 SER A C 1
ATOM 678 O O . SER A 1 88 ? 13.327 18.758 3.851 1.00 35.59 88 SER A O 1
#

Mean predicted aligned error: 8.77 Å

pLDDT: mean 76.47, std 12.61, range [35.59, 89.19]

Sequence (88 aa):
MSIEQNLLINIIDQIVLLDENFSSNDLNAIRTFKSTAASSSNSSTNSLLQILPVSVQRQVNEYLNEIIEQLVLCTGVNTKSQLPNTIS